Protein AF-A0A182M958-F1 (afdb_monomer)

Secondary structure (DSSP, 8-state):
-HHHHHHHHHHHHGGG-------HHHHHHHHHHTS-HHHHHHHHHHHHHH-HHHHHHHHHHTSHHHHHHHHHHHHSHHHHHHHHHHHHTT--HHHHHHHHHHHHTPPPP--SS----------

Mean predicted aligned error: 11.16 Å

Structure (mmCIF, N/CA/C/O backbone):
data_AF-A0A182M958-F1
#
_entry.id   AF-A0A182M958-F1
#
loop_
_atom_site.group_PDB
_atom_site.id
_atom_site.type_symbol
_atom_site.label_atom_id
_atom_site.label_alt_id
_atom_site.label_comp_id
_atom_site.label_asym_id
_atom_site.label_entity_id
_atom_site.label_seq_id
_atom_site.pdbx_PDB_ins_code
_atom_site.Cartn_x
_atom_site.Cartn_y
_atom_site.Cartn_z
_atom_site.occupancy
_atom_site.B_iso_or_equiv
_atom_site.auth_seq_id
_atom_site.auth_comp_id
_atom_site.auth_asym_id
_atom_site.auth_atom_id
_atom_site.pdbx_PDB_model_num
ATOM 1 N N . MET A 1 1 ? 30.788 -36.466 -42.652 1.00 51.12 1 MET A N 1
ATOM 2 C CA . MET A 1 1 ? 29.483 -36.645 -41.969 1.00 51.12 1 MET A CA 1
ATOM 3 C C . MET A 1 1 ? 29.540 -36.411 -40.457 1.00 51.12 1 MET A C 1
ATOM 5 O O . MET A 1 1 ? 28.564 -35.931 -39.914 1.00 51.12 1 MET A O 1
ATOM 9 N N . LYS A 1 2 ? 30.669 -36.669 -39.774 1.00 46.31 2 LYS A N 1
ATOM 10 C CA . LYS A 1 2 ? 30.813 -36.439 -38.320 1.00 46.31 2 LYS A CA 1
ATOM 11 C C . LYS A 1 2 ? 31.046 -34.968 -37.925 1.00 46.31 2 LYS A C 1
ATOM 13 O O . LYS A 1 2 ? 30.572 -34.539 -36.886 1.00 46.31 2 LYS A O 1
ATOM 18 N N . LEU A 1 3 ? 31.702 -34.182 -38.786 1.00 48.41 3 LEU A N 1
ATOM 19 C CA . LEU A 1 3 ? 31.981 -32.757 -38.538 1.00 48.41 3 LEU A CA 1
ATOM 20 C C . LEU A 1 3 ? 30.724 -31.867 -38.588 1.00 48.41 3 LEU A C 1
ATOM 22 O O . LEU A 1 3 ? 30.619 -30.928 -37.813 1.00 48.41 3 LEU A O 1
ATOM 26 N N . ALA A 1 4 ? 29.740 -32.195 -39.432 1.00 53.62 4 ALA A N 1
ATOM 27 C CA . ALA A 1 4 ? 28.493 -31.427 -39.536 1.00 53.62 4 ALA A CA 1
ATOM 28 C C . ALA A 1 4 ? 27.607 -31.553 -38.280 1.00 53.62 4 ALA A C 1
ATOM 30 O O . ALA A 1 4 ? 26.942 -30.600 -37.894 1.00 53.62 4 ALA A O 1
ATOM 31 N N . VAL A 1 5 ? 27.645 -32.708 -37.605 1.00 54.75 5 VAL A N 1
ATOM 32 C CA . VAL A 1 5 ? 26.864 -32.968 -36.382 1.00 54.75 5 VAL A CA 1
ATOM 33 C C . VAL A 1 5 ? 27.416 -32.184 -35.185 1.00 54.75 5 VAL A C 1
ATOM 35 O O . VAL A 1 5 ? 26.647 -31.699 -34.362 1.00 54.75 5 VAL A O 1
ATOM 38 N N . VAL A 1 6 ? 28.738 -31.991 -35.117 1.00 57.94 6 VAL A N 1
ATOM 39 C CA . VAL A 1 6 ? 29.390 -31.231 -34.034 1.00 57.94 6 VAL A CA 1
ATOM 40 C C . VAL A 1 6 ? 29.093 -29.730 -34.141 1.00 57.94 6 VAL A C 1
ATOM 42 O O . VAL A 1 6 ? 28.864 -29.077 -33.129 1.00 57.94 6 VAL A O 1
ATOM 45 N N . VAL A 1 7 ? 29.020 -29.186 -35.360 1.00 58.50 7 VAL A N 1
ATOM 46 C CA . VAL A 1 7 ? 28.696 -27.763 -35.576 1.00 58.50 7 VAL A CA 1
ATOM 47 C C . VAL A 1 7 ? 27.237 -27.460 -35.215 1.00 58.50 7 VAL A C 1
ATOM 49 O O . VAL A 1 7 ? 26.964 -26.436 -34.595 1.00 58.50 7 VAL A O 1
ATOM 52 N N . ILE A 1 8 ? 26.309 -28.374 -35.520 1.00 57.19 8 ILE A N 1
ATOM 53 C CA . ILE A 1 8 ? 24.893 -28.237 -35.147 1.00 57.19 8 ILE A CA 1
ATOM 54 C C . ILE A 1 8 ? 24.713 -28.358 -33.624 1.00 57.19 8 ILE A C 1
ATOM 56 O O . ILE A 1 8 ? 23.975 -27.572 -33.042 1.00 57.19 8 ILE A O 1
ATOM 60 N N . ALA A 1 9 ? 25.438 -29.259 -32.952 1.00 55.62 9 ALA A N 1
ATOM 61 C CA . ALA A 1 9 ? 25.388 -29.378 -31.492 1.00 55.62 9 ALA A CA 1
ATOM 62 C C . ALA A 1 9 ? 25.908 -28.118 -30.768 1.00 55.62 9 ALA A C 1
ATOM 64 O O . ALA A 1 9 ? 25.316 -27.696 -29.777 1.00 55.62 9 ALA A O 1
ATOM 65 N N . CYS A 1 10 ? 26.957 -27.465 -31.285 1.00 53.16 10 CYS A N 1
ATOM 66 C CA . CYS A 1 10 ? 27.449 -26.203 -30.720 1.00 53.16 10 CYS A CA 1
ATOM 67 C C . CYS A 1 10 ? 26.488 -25.025 -30.949 1.00 53.16 10 CYS A C 1
ATOM 69 O O . CYS A 1 10 ? 26.366 -24.180 -30.071 1.00 53.16 10 CYS A O 1
ATOM 71 N N . LEU A 1 11 ? 25.771 -24.981 -32.078 1.00 52.06 11 LEU A N 1
ATOM 72 C CA . LEU A 1 11 ? 24.764 -23.943 -32.350 1.00 52.06 11 LEU A CA 1
ATOM 73 C C . LEU A 1 11 ? 23.505 -24.076 -31.477 1.00 52.06 11 LEU A C 1
ATOM 75 O O . LEU A 1 11 ? 22.857 -23.075 -31.189 1.00 52.06 11 LEU A O 1
ATOM 79 N N . VAL A 1 12 ? 23.175 -25.290 -31.022 1.00 52.91 12 VAL A N 1
ATOM 80 C CA . VAL A 1 12 ? 22.075 -25.527 -30.067 1.00 52.91 12 VAL A CA 1
ATOM 81 C C . VAL A 1 12 ? 22.528 -25.288 -28.618 1.00 52.91 12 VAL A C 1
ATOM 83 O O . VAL A 1 12 ? 21.733 -24.862 -27.786 1.00 52.91 12 VAL A O 1
ATOM 86 N N . ALA A 1 13 ? 23.812 -25.489 -28.302 1.00 49.38 13 ALA A N 1
ATOM 87 C CA . ALA A 1 13 ? 24.352 -25.226 -26.966 1.00 49.38 13 ALA A CA 1
ATOM 88 C C . ALA A 1 13 ? 24.555 -23.727 -26.670 1.00 49.38 13 ALA A C 1
ATOM 90 O O . ALA A 1 13 ? 24.460 -23.317 -25.514 1.00 49.38 13 ALA A O 1
ATOM 91 N N . THR A 1 14 ? 24.796 -22.886 -27.683 1.00 50.12 14 THR A N 1
ATOM 92 C CA . THR A 1 14 ? 24.980 -21.437 -27.476 1.00 50.12 14 THR A CA 1
ATOM 93 C C . THR A 1 14 ? 23.678 -20.677 -27.225 1.00 50.12 14 THR A C 1
ATOM 95 O O . THR A 1 14 ? 23.728 -19.606 -26.628 1.00 50.12 14 THR A O 1
ATOM 98 N N . VAL A 1 15 ? 22.512 -21.218 -27.603 1.00 50.06 15 VAL A N 1
ATOM 99 C CA . VAL A 1 15 ? 21.208 -20.589 -27.300 1.00 50.06 15 VAL A CA 1
ATOM 100 C C . VAL A 1 15 ? 20.692 -20.898 -25.888 1.00 50.06 15 VAL A C 1
ATOM 102 O O . VAL A 1 15 ? 19.725 -20.286 -25.450 1.00 50.06 15 VAL A O 1
ATOM 105 N N . ALA A 1 16 ? 21.335 -21.817 -25.157 1.00 49.66 16 ALA A N 1
ATOM 106 C CA . ALA A 1 16 ? 20.912 -22.238 -23.818 1.00 49.66 16 ALA A CA 1
ATOM 107 C C . ALA A 1 16 ? 21.552 -21.431 -22.669 1.00 49.66 16 ALA A C 1
ATOM 109 O O . ALA A 1 16 ? 21.247 -21.678 -21.508 1.00 49.66 16 ALA A O 1
ATOM 110 N N . CYS A 1 17 ? 22.438 -20.477 -22.977 1.00 49.66 17 CYS A N 1
ATOM 111 C CA . CYS A 1 17 ? 23.149 -19.671 -21.982 1.00 49.66 17 CYS A CA 1
ATOM 112 C C . CYS A 1 17 ? 22.937 -18.169 -22.232 1.00 49.66 17 CYS A C 1
ATOM 114 O O . CYS A 1 17 ? 23.883 -17.387 -22.276 1.00 49.66 17 CYS A O 1
ATOM 116 N N . ALA A 1 18 ? 21.687 -17.758 -22.452 1.00 56.56 18 ALA A N 1
ATOM 117 C CA . ALA A 1 18 ? 21.320 -16.379 -22.164 1.00 56.56 18 ALA A CA 1
ATOM 118 C C . ALA A 1 18 ? 21.100 -16.291 -20.644 1.00 56.56 18 ALA A C 1
ATOM 120 O O . ALA A 1 18 ? 20.355 -17.123 -20.118 1.00 56.56 18 ALA A O 1
ATOM 121 N N . PRO A 1 19 ? 21.735 -15.355 -19.915 1.00 58.81 19 PRO A N 1
ATOM 122 C CA . PRO A 1 19 ? 21.351 -15.111 -18.532 1.00 58.81 19 PRO A CA 1
ATOM 123 C C . PRO A 1 19 ? 19.855 -14.795 -18.523 1.00 58.81 19 PRO A C 1
ATOM 125 O O . PRO A 1 19 ? 19.415 -13.890 -19.233 1.00 58.81 19 PRO A O 1
ATOM 128 N N . THR A 1 20 ? 19.067 -15.567 -17.773 1.00 61.44 20 THR A N 1
ATOM 129 C CA . THR A 1 20 ? 17.663 -15.234 -17.533 1.00 61.44 20 THR A CA 1
ATOM 130 C C . THR A 1 20 ? 17.646 -13.842 -16.918 1.00 61.44 20 THR A C 1
ATOM 132 O O . THR A 1 20 ? 18.139 -13.652 -15.807 1.00 61.44 20 THR A O 1
ATOM 135 N N . GLN A 1 21 ? 17.163 -12.853 -17.671 1.00 75.75 21 GLN A N 1
ATOM 136 C CA . GLN A 1 21 ? 16.996 -11.495 -17.177 1.00 75.75 21 GLN A CA 1
ATOM 137 C C . GLN A 1 21 ? 15.931 -11.552 -16.080 1.00 75.75 21 GLN A C 1
ATOM 139 O O . GLN A 1 21 ? 14.746 -11.627 -16.391 1.00 75.75 21 GLN A O 1
ATOM 144 N N . ARG A 1 22 ? 16.361 -11.585 -14.815 1.00 82.62 22 ARG A N 1
ATOM 145 C CA . ARG A 1 22 ? 15.447 -11.582 -13.671 1.00 82.62 22 ARG A CA 1
ATOM 146 C C . ARG A 1 22 ? 14.808 -10.207 -13.524 1.00 82.62 22 ARG A C 1
ATOM 148 O O . ARG A 1 22 ? 15.495 -9.187 -13.652 1.00 82.62 22 ARG A O 1
ATOM 155 N N . ALA A 1 23 ? 13.507 -10.190 -13.285 1.00 85.69 23 ALA A N 1
ATOM 156 C CA . ALA A 1 23 ? 12.747 -8.989 -12.978 1.00 85.69 23 ALA A CA 1
ATOM 157 C C . ALA A 1 23 ? 12.646 -8.787 -11.459 1.00 85.69 23 ALA A C 1
ATOM 159 O O . ALA A 1 23 ? 12.802 -9.727 -10.684 1.00 85.69 23 ALA A O 1
ATOM 160 N N . LEU A 1 24 ? 12.317 -7.565 -11.027 1.00 86.12 24 LEU A N 1
ATOM 161 C CA . LEU A 1 24 ? 12.084 -7.268 -9.606 1.00 86.12 24 LEU A CA 1
ATOM 162 C C . LEU A 1 24 ? 10.942 -8.108 -9.008 1.00 86.12 24 LEU A C 1
ATOM 164 O O . LEU A 1 24 ? 10.937 -8.376 -7.810 1.00 86.12 24 LEU A O 1
ATOM 168 N N . THR A 1 25 ? 9.984 -8.527 -9.837 1.00 86.31 25 THR A N 1
ATOM 169 C CA . THR 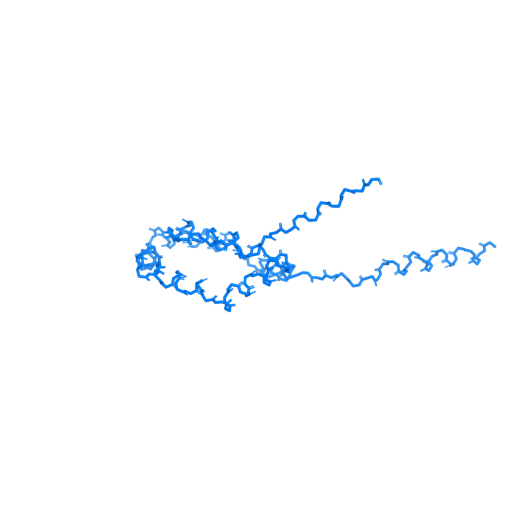A 1 25 ? 8.905 -9.437 -9.440 1.00 86.31 25 THR A CA 1
ATOM 170 C C . THR A 1 25 ? 9.433 -10.817 -9.065 1.00 86.31 25 THR A C 1
ATOM 172 O O . THR A 1 25 ? 8.973 -11.371 -8.078 1.00 86.31 25 THR A O 1
A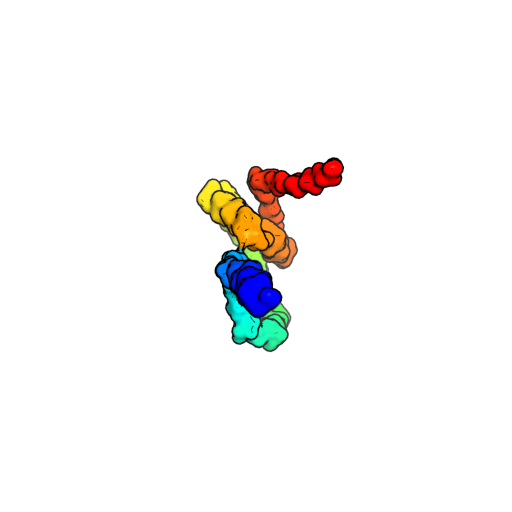TOM 175 N N . ASP A 1 26 ? 10.448 -11.332 -9.771 1.00 89.69 26 ASP A N 1
ATOM 176 C CA . ASP A 1 26 ? 11.032 -12.644 -9.467 1.00 89.69 26 ASP A CA 1
ATOM 177 C C . ASP A 1 26 ? 11.725 -12.633 -8.099 1.00 89.69 26 ASP A C 1
ATOM 179 O O . ASP A 1 26 ? 11.667 -13.610 -7.358 1.00 89.69 26 ASP A O 1
ATOM 183 N N . ASP A 1 27 ? 12.395 -11.527 -7.759 1.00 89.19 27 ASP A N 1
ATOM 184 C CA . ASP A 1 27 ? 13.035 -11.370 -6.451 1.00 89.19 27 ASP A CA 1
ATOM 185 C C . ASP A 1 27 ? 11.987 -11.212 -5.333 1.00 89.19 27 ASP A C 1
ATOM 187 O O . ASP A 1 27 ? 12.183 -11.703 -4.222 1.00 89.19 27 ASP A O 1
ATOM 191 N N . PHE A 1 28 ? 10.859 -10.548 -5.608 1.00 88.06 28 PHE A N 1
ATOM 192 C CA . PHE A 1 28 ? 9.753 -10.436 -4.654 1.00 88.06 28 PHE A CA 1
ATOM 193 C C . PHE A 1 28 ? 9.059 -11.784 -4.416 1.00 88.06 28 PHE A C 1
ATOM 195 O O . PHE A 1 28 ? 8.791 -12.136 -3.266 1.00 88.06 28 PHE A O 1
ATOM 202 N N . ASP A 1 29 ? 8.829 -12.559 -5.476 1.00 90.56 29 ASP A N 1
ATOM 203 C CA . ASP A 1 29 ? 8.236 -13.895 -5.398 1.00 90.56 29 ASP A CA 1
ATOM 204 C C . ASP A 1 29 ? 9.102 -14.844 -4.557 1.00 90.56 29 ASP A C 1
ATOM 206 O O . ASP A 1 29 ? 8.567 -15.591 -3.732 1.00 90.56 29 ASP A O 1
ATOM 210 N N . ASP A 1 30 ? 10.432 -14.755 -4.678 1.00 94.06 30 ASP A N 1
ATOM 211 C CA . ASP A 1 30 ? 11.363 -15.501 -3.823 1.00 94.06 30 ASP A CA 1
ATOM 212 C C . ASP A 1 30 ? 11.153 -15.175 -2.332 1.00 94.06 30 ASP A C 1
ATOM 214 O O . ASP A 1 30 ? 11.156 -16.083 -1.499 1.00 94.06 30 ASP A O 1
ATOM 218 N N . PHE A 1 31 ? 10.932 -13.905 -1.966 1.00 92.81 31 PHE A N 1
ATOM 219 C CA . PHE A 1 31 ? 10.632 -13.530 -0.576 1.00 92.81 31 PHE A CA 1
ATOM 220 C C . PHE A 1 31 ? 9.274 -14.053 -0.117 1.00 92.81 31 PHE A C 1
ATOM 222 O O . PHE A 1 31 ? 9.158 -14.571 0.996 1.00 92.81 31 PHE A O 1
ATOM 229 N N . VAL A 1 32 ? 8.249 -13.927 -0.961 1.00 92.62 32 VAL A N 1
ATOM 230 C CA . VAL A 1 32 ? 6.896 -14.400 -0.653 1.00 92.62 32 VAL A CA 1
ATOM 231 C C . VAL A 1 32 ? 6.888 -15.914 -0.432 1.00 92.62 32 VAL A C 1
ATOM 233 O O . VAL A 1 32 ? 6.243 -16.389 0.503 1.00 92.62 32 VAL A O 1
ATOM 236 N N . ALA A 1 33 ? 7.664 -16.665 -1.215 1.00 95.69 33 ALA A N 1
ATOM 237 C CA . ALA A 1 33 ? 7.793 -18.115 -1.092 1.00 95.69 33 ALA A CA 1
ATOM 238 C C . ALA A 1 33 ? 8.391 -18.578 0.251 1.00 95.69 33 ALA A C 1
ATOM 240 O O . ALA A 1 33 ? 8.191 -19.727 0.648 1.00 95.69 33 ALA A O 1
ATOM 241 N N . LEU A 1 34 ? 9.108 -17.705 0.966 1.00 96.94 34 LEU A N 1
ATOM 242 C CA . LEU A 1 34 ? 9.669 -18.006 2.288 1.00 96.94 34 LEU A CA 1
ATOM 243 C C . LEU A 1 34 ? 8.662 -17.809 3.428 1.00 96.94 34 LEU A C 1
ATOM 245 O O . LEU A 1 34 ? 8.921 -18.241 4.554 1.00 96.94 34 LEU A O 1
ATOM 249 N N . LEU A 1 35 ? 7.537 -17.140 3.170 1.00 95.62 35 LEU A N 1
ATOM 250 C CA . LEU A 1 35 ? 6.570 -16.775 4.196 1.00 95.62 35 LEU A CA 1
ATOM 251 C C . LEU A 1 35 ? 5.407 -17.779 4.252 1.00 95.62 35 LEU A C 1
ATOM 253 O O . LEU A 1 35 ? 4.816 -18.095 3.219 1.00 95.62 35 LEU A O 1
ATOM 257 N N . PRO A 1 36 ? 4.991 -18.232 5.451 1.00 96.94 36 PRO A N 1
ATOM 258 C CA . PRO A 1 36 ? 3.768 -19.011 5.615 1.00 96.94 36 PRO A CA 1
ATOM 259 C C . PRO A 1 36 ? 2.547 -18.081 5.518 1.00 96.94 36 PRO A C 1
ATOM 261 O O . PRO A 1 36 ? 1.949 -17.701 6.526 1.00 96.94 36 PRO A O 1
ATOM 264 N N . LEU A 1 37 ? 2.202 -17.660 4.295 1.00 94.94 37 LEU A N 1
ATOM 265 C CA . LEU A 1 37 ? 1.181 -16.633 4.055 1.00 94.94 37 LEU A CA 1
ATOM 266 C C . LEU A 1 37 ? -0.178 -16.973 4.672 1.00 94.94 37 LEU A C 1
ATOM 268 O O . LEU A 1 37 ? -0.819 -16.092 5.234 1.00 94.94 37 LEU A O 1
ATOM 272 N N . GLU A 1 38 ? -0.614 -18.230 4.598 1.00 96.19 38 GLU A N 1
ATOM 273 C CA . GLU A 1 38 ? -1.904 -18.647 5.157 1.00 96.19 38 GLU A CA 1
ATOM 274 C C . GLU A 1 38 ? -1.965 -18.425 6.676 1.00 96.19 38 GLU A C 1
ATOM 276 O O . GLU A 1 38 ? -2.916 -17.827 7.182 1.00 96.19 38 GLU A O 1
ATOM 281 N N . ASP A 1 39 ? -0.917 -18.819 7.402 1.00 97.38 39 ASP A N 1
ATOM 282 C CA . ASP A 1 39 ? -0.836 -18.630 8.852 1.00 97.38 39 ASP A CA 1
ATOM 283 C C . ASP A 1 39 ? -0.765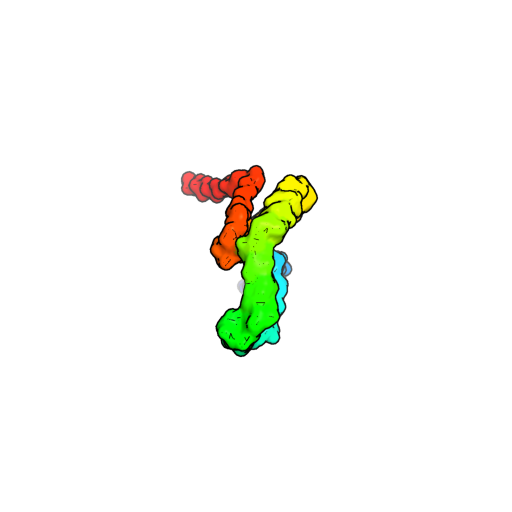 -17.146 9.225 1.00 97.38 39 ASP A C 1
ATOM 285 O O . ASP A 1 39 ? -1.417 -16.712 10.179 1.00 97.38 39 ASP A O 1
ATOM 289 N N . LEU A 1 40 ? -0.014 -16.349 8.456 1.00 96.75 40 LEU A N 1
ATOM 290 C CA . LEU A 1 40 ? 0.080 -14.901 8.658 1.00 96.75 40 LEU A CA 1
ATOM 291 C C . LEU A 1 40 ? -1.263 -14.204 8.413 1.00 96.75 40 LEU A C 1
ATOM 293 O O . LEU A 1 40 ? -1.646 -13.338 9.199 1.00 96.75 40 LEU A O 1
ATOM 297 N N . LEU A 1 41 ? -2.001 -14.599 7.373 1.00 95.12 41 LEU A N 1
ATOM 298 C CA . LEU A 1 41 ? -3.332 -14.063 7.082 1.00 95.12 41 LEU A CA 1
ATOM 299 C C . LEU A 1 41 ? -4.337 -14.452 8.170 1.00 95.12 41 LEU A C 1
ATOM 301 O O . LEU A 1 41 ? -5.067 -13.591 8.660 1.00 95.12 41 LEU A O 1
ATOM 305 N N . ASN A 1 42 ? -4.336 -15.710 8.616 1.00 97.50 42 ASN A N 1
ATOM 306 C CA . ASN A 1 42 ? -5.186 -16.161 9.720 1.00 97.50 42 ASN A CA 1
ATOM 307 C C . ASN A 1 42 ? -4.880 -15.404 11.020 1.00 97.50 42 ASN A C 1
ATOM 309 O O . ASN A 1 42 ? -5.794 -14.996 11.743 1.00 97.50 42 ASN A O 1
ATOM 313 N N . LEU A 1 43 ? -3.596 -15.176 11.307 1.00 97.62 43 LEU A N 1
ATOM 314 C CA . LEU A 1 43 ? -3.160 -14.386 12.451 1.00 97.62 43 LEU A CA 1
ATOM 315 C C . LEU A 1 43 ? -3.637 -12.933 12.341 1.00 97.62 43 LEU A C 1
ATOM 317 O O . LEU A 1 43 ? -4.232 -12.425 13.292 1.00 97.62 43 LEU A O 1
ATOM 321 N N . ALA A 1 44 ? -3.426 -12.289 11.192 1.00 95.38 44 ALA A N 1
ATOM 322 C CA . ALA A 1 44 ? -3.855 -10.915 10.949 1.00 95.38 44 ALA A CA 1
ATOM 323 C C . ALA A 1 44 ? -5.375 -10.764 11.102 1.00 95.38 44 ALA A C 1
ATOM 325 O O . ALA A 1 44 ? -5.833 -9.883 11.828 1.00 95.38 44 ALA A O 1
ATOM 326 N N . MET A 1 45 ? -6.158 -11.671 10.508 1.00 96.44 45 MET A N 1
ATOM 327 C CA . MET A 1 45 ? -7.621 -11.672 10.619 1.00 96.44 45 MET A CA 1
ATOM 328 C C . MET A 1 45 ? -8.093 -11.866 12.057 1.00 96.44 45 MET A C 1
ATOM 330 O O . MET A 1 45 ? -9.028 -11.193 12.492 1.00 96.44 45 MET A O 1
ATOM 334 N N . ARG A 1 46 ? -7.435 -12.748 12.820 1.00 97.75 46 ARG A N 1
ATOM 335 C CA . ARG A 1 46 ? -7.743 -12.920 14.241 1.00 97.75 46 ARG A CA 1
ATOM 336 C C . ARG A 1 46 ? -7.568 -11.601 14.984 1.00 97.75 46 ARG A C 1
ATOM 338 O O . ARG A 1 46 ? -8.513 -11.156 15.619 1.00 97.75 46 ARG A O 1
ATOM 345 N N . TYR A 1 47 ? -6.412 -10.954 14.862 1.00 97.88 47 TYR A N 1
ATOM 346 C CA . TYR A 1 47 ? -6.147 -9.691 15.557 1.00 97.88 47 TYR A CA 1
ATOM 347 C C . TYR A 1 47 ? -7.072 -8.561 15.102 1.00 97.88 47 TYR A C 1
ATOM 349 O O . TYR A 1 47 ? -7.578 -7.823 15.941 1.00 97.88 47 TYR A O 1
ATOM 357 N N . LEU A 1 48 ? -7.381 -8.479 13.809 1.00 95.88 48 LEU A N 1
ATOM 358 C CA . LEU A 1 48 ? -8.320 -7.489 13.285 1.00 95.88 48 LEU A CA 1
ATOM 359 C C . LEU A 1 48 ? -9.706 -7.601 13.946 1.00 95.88 48 LEU A C 1
ATOM 361 O O . LEU A 1 48 ? -10.359 -6.590 14.190 1.00 95.88 48 LEU A O 1
ATOM 365 N N . VAL A 1 49 ? -10.146 -8.813 14.297 1.00 96.31 49 VAL A N 1
ATOM 366 C CA . VAL A 1 49 ? -11.461 -9.052 14.920 1.00 96.31 49 VAL A CA 1
ATOM 367 C C . VAL A 1 49 ? -11.410 -9.073 16.452 1.00 96.31 49 VAL A C 1
ATOM 369 O O . VAL A 1 49 ? -12.387 -8.688 17.093 1.00 96.31 49 VAL A O 1
ATOM 372 N N . THR A 1 50 ? -10.310 -9.518 17.059 1.00 97.44 50 THR A N 1
ATOM 373 C CA . THR A 1 50 ? -10.254 -9.779 18.508 1.00 97.44 50 THR A CA 1
ATOM 374 C C . THR A 1 50 ? -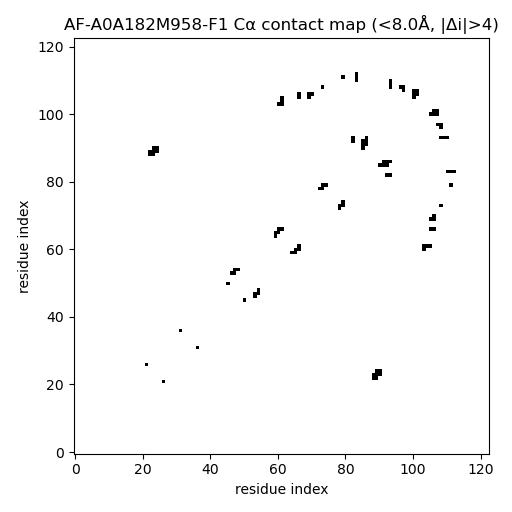9.462 -8.757 19.310 1.00 97.44 50 THR A C 1
ATOM 376 O O . THR A 1 50 ? -9.645 -8.694 20.523 1.00 97.44 50 THR A O 1
ATOM 379 N N . ASP A 1 51 ? -8.555 -8.010 18.681 1.00 98.31 51 ASP A N 1
ATOM 380 C CA . ASP A 1 51 ? -7.633 -7.116 19.377 1.00 98.31 51 ASP A CA 1
ATOM 381 C C . ASP A 1 51 ? -8.066 -5.652 19.237 1.00 98.31 51 ASP A C 1
ATOM 383 O O . ASP A 1 51 ? -8.144 -5.095 18.140 1.00 98.31 51 ASP A O 1
ATOM 387 N N . GLN A 1 52 ? -8.366 -5.024 20.374 1.00 98.12 52 GLN A N 1
ATOM 388 C CA . GLN A 1 52 ? -8.878 -3.660 20.408 1.00 98.12 52 GLN A CA 1
ATOM 389 C C . GLN A 1 52 ? -7.831 -2.635 19.957 1.00 98.12 52 GLN A C 1
ATOM 391 O O . GLN A 1 52 ? -8.193 -1.666 19.290 1.00 98.12 52 GLN A O 1
ATOM 396 N N . GLU A 1 53 ? -6.555 -2.819 20.294 1.00 98.25 53 GLU A N 1
ATOM 397 C CA . GLU A 1 53 ? -5.503 -1.868 19.920 1.00 98.25 53 GLU A CA 1
ATOM 398 C C . GLU A 1 53 ? -5.257 -1.912 18.410 1.00 98.25 53 GLU A C 1
ATOM 400 O O . GLU A 1 53 ? -5.155 -0.863 17.770 1.00 98.25 53 GLU A O 1
ATOM 405 N N . VAL A 1 54 ? -5.278 -3.111 17.817 1.00 97.81 54 VAL A N 1
ATOM 406 C CA . VAL A 1 54 ? -5.200 -3.283 16.357 1.00 97.81 54 VAL A CA 1
ATOM 407 C C . VAL A 1 54 ? -6.388 -2.624 15.656 1.00 97.81 54 VAL A C 1
ATOM 409 O O . VAL A 1 54 ? -6.203 -1.934 14.653 1.00 97.81 54 VAL A O 1
ATOM 412 N N . GLN A 1 55 ? -7.599 -2.769 16.193 1.00 98.00 55 GLN A N 1
ATOM 413 C CA . GLN A 1 55 ? -8.780 -2.089 15.652 1.00 98.00 55 GLN A CA 1
ATOM 414 C C . GLN A 1 55 ? -8.659 -0.565 15.728 1.00 98.00 55 GLN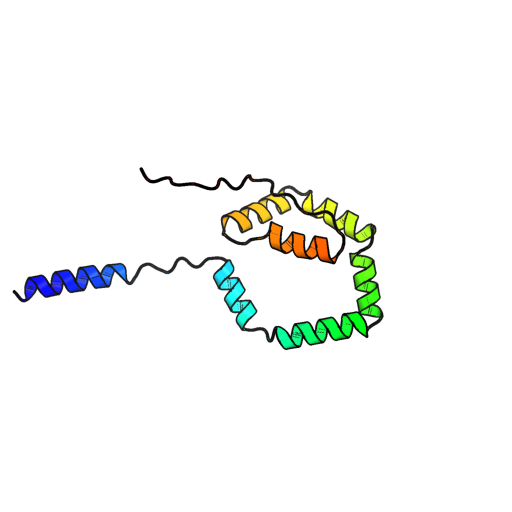 A C 1
ATOM 416 O O . GLN A 1 55 ? -9.000 0.116 14.763 1.00 98.00 55 GLN A O 1
ATOM 421 N N . GLN A 1 56 ? -8.151 -0.012 16.835 1.00 97.94 56 GLN A N 1
ATOM 422 C CA . GLN A 1 56 ? -7.930 1.435 16.945 1.00 97.94 56 GLN A CA 1
ATOM 423 C C . GLN A 1 56 ? -6.875 1.933 15.954 1.00 97.94 56 GLN A C 1
ATOM 425 O O . GLN A 1 56 ? -7.066 2.980 15.335 1.00 97.94 56 GLN A O 1
ATOM 430 N N . ALA A 1 57 ? -5.797 1.173 15.750 1.00 97.44 57 ALA A N 1
ATOM 431 C CA . ALA A 1 57 ? -4.801 1.499 14.736 1.00 97.44 57 ALA A CA 1
ATOM 432 C C . ALA A 1 57 ? -5.413 1.496 13.325 1.00 97.44 57 ALA A C 1
ATOM 434 O O . ALA A 1 57 ? -5.168 2.419 12.550 1.00 97.44 57 ALA A O 1
ATOM 435 N N . LEU A 1 58 ? -6.261 0.512 13.006 1.00 97.00 58 LEU A N 1
ATOM 436 C CA . LEU A 1 58 ? -6.964 0.463 11.722 1.00 97.00 58 LEU A CA 1
ATOM 437 C C . LEU A 1 58 ? -7.901 1.665 11.534 1.00 97.00 58 LEU A C 1
ATOM 439 O O . LEU A 1 58 ? -7.891 2.274 10.468 1.00 97.00 58 LEU A O 1
ATOM 443 N N . LEU A 1 59 ? -8.657 2.050 12.567 1.00 97.50 59 LEU A N 1
ATOM 444 C CA . LEU A 1 59 ? -9.523 3.234 12.522 1.00 97.50 59 LEU A CA 1
ATOM 445 C C . LEU A 1 59 ? -8.733 4.524 12.276 1.00 97.50 59 LEU A C 1
ATOM 447 O O . LEU A 1 59 ? -9.190 5.380 11.524 1.00 97.50 59 LEU A O 1
ATOM 451 N N . TYR A 1 60 ? -7.545 4.658 12.869 1.00 98.06 60 TYR A N 1
ATOM 452 C CA . TYR A 1 60 ? -6.656 5.786 12.589 1.00 98.06 60 TYR A CA 1
ATOM 453 C C . TYR A 1 60 ? -6.202 5.801 11.123 1.00 98.06 60 TYR A C 1
ATOM 455 O O . TYR A 1 60 ? -6.271 6.844 10.475 1.00 98.06 60 TYR A O 1
ATOM 463 N N . LEU A 1 61 ? -5.792 4.647 10.581 1.00 97.94 61 LEU A N 1
ATOM 464 C CA . LEU A 1 61 ? -5.377 4.520 9.177 1.00 97.94 61 LEU A CA 1
ATOM 465 C C . LEU A 1 61 ? -6.516 4.808 8.185 1.00 97.94 61 LEU A C 1
ATOM 467 O O . LEU A 1 61 ? -6.251 5.231 7.065 1.00 97.94 61 LEU A O 1
ATOM 471 N N . GLN A 1 62 ? -7.769 4.601 8.590 1.00 97.69 62 GLN A N 1
ATOM 472 C CA . GLN A 1 62 ? -8.964 4.952 7.814 1.00 97.69 62 GLN A CA 1
ATOM 473 C C . GLN A 1 62 ? -9.442 6.399 8.059 1.00 97.69 62 GLN A C 1
ATOM 475 O O . GLN A 1 62 ? -10.411 6.849 7.448 1.00 97.69 62 GLN A O 1
ATOM 480 N N . GLY A 1 63 ? -8.804 7.127 8.978 1.00 97.94 63 GLY A N 1
ATOM 481 C CA . GLY A 1 63 ? -9.196 8.472 9.387 1.00 97.94 63 GLY A CA 1
ATOM 482 C C . GLY A 1 63 ? -8.649 9.583 8.487 1.00 97.94 63 GLY A C 1
ATOM 483 O O . GLY A 1 63 ? -7.675 9.415 7.752 1.00 97.94 63 GLY A O 1
ATOM 484 N N . GLU A 1 64 ? -9.246 10.773 8.603 1.00 97.75 64 GLU A N 1
ATOM 485 C CA . GLU A 1 64 ? -8.881 11.954 7.801 1.00 97.75 64 GLU A CA 1
ATOM 486 C C . GLU A 1 64 ? -7.421 12.394 7.992 1.00 97.75 64 GLU A C 1
ATOM 488 O O . GLU A 1 64 ? -6.790 12.890 7.058 1.00 97.75 64 GLU A O 1
ATOM 493 N N . GLU A 1 65 ? -6.863 12.198 9.191 1.00 97.31 65 GLU A N 1
ATOM 494 C CA . GLU A 1 65 ? -5.469 12.540 9.479 1.00 97.31 65 GLU A CA 1
ATOM 495 C C . GLU A 1 65 ? -4.510 11.717 8.613 1.00 97.31 65 GLU A C 1
ATOM 497 O O . GLU A 1 65 ? -3.646 12.279 7.936 1.00 97.31 65 GLU A O 1
ATOM 502 N N . PHE A 1 66 ? -4.701 10.395 8.571 1.00 98.19 66 PHE A N 1
ATOM 503 C CA . PHE A 1 66 ? -3.879 9.524 7.740 1.00 98.19 66 PHE A CA 1
ATOM 504 C C . PHE A 1 66 ? -4.141 9.755 6.250 1.00 98.19 66 PHE A C 1
ATOM 506 O O . PHE A 1 66 ? -3.190 9.795 5.470 1.00 98.19 66 PHE A O 1
ATOM 513 N N . ALA A 1 67 ? -5.394 9.995 5.850 1.00 98.31 67 ALA A N 1
ATOM 514 C CA . ALA A 1 67 ? -5.725 10.341 4.468 1.00 98.31 67 ALA A CA 1
ATOM 515 C C . ALA A 1 67 ? -4.977 11.595 3.984 1.00 98.31 67 ALA A C 1
ATOM 517 O O . ALA A 1 67 ? -4.440 11.617 2.876 1.00 98.31 67 ALA A O 1
ATOM 518 N N . SER A 1 68 ? -4.840 12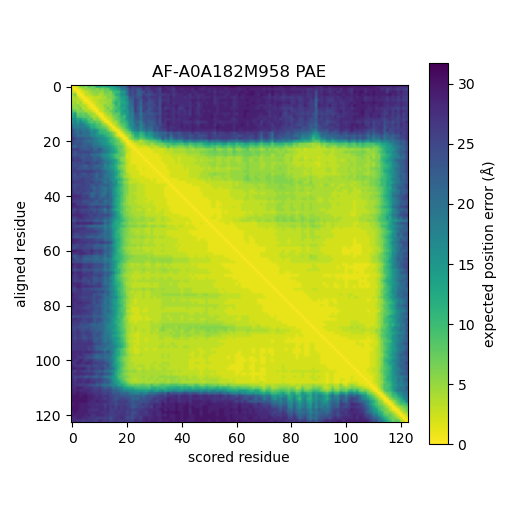.606 4.842 1.00 98.19 68 SER A N 1
ATOM 519 C CA . SER A 1 68 ? -4.046 13.798 4.537 1.00 98.19 68 SER A CA 1
ATOM 520 C C . SER A 1 68 ? -2.557 13.479 4.353 1.00 98.19 68 SER A C 1
ATOM 522 O O . SER A 1 68 ? -1.914 14.026 3.452 1.00 98.19 68 SER A O 1
ATOM 524 N N . VAL A 1 69 ? -1.993 12.585 5.172 1.00 98.06 69 VAL A N 1
ATOM 525 C CA . VAL A 1 69 ? -0.601 12.125 5.019 1.00 98.06 69 VAL A CA 1
ATOM 526 C C . VAL A 1 69 ? -0.425 11.345 3.716 1.00 98.06 69 VAL A C 1
ATOM 528 O O . VAL A 1 69 ? 0.534 11.597 2.986 1.00 98.06 69 VAL A O 1
ATOM 531 N N . TRP A 1 70 ? -1.360 10.447 3.401 1.00 98.19 70 TRP A N 1
ATOM 532 C CA . TRP A 1 70 ? -1.392 9.677 2.158 1.00 98.19 70 TRP A CA 1
ATOM 533 C C . TRP A 1 70 ? -1.356 10.599 0.934 1.00 98.19 70 TRP A C 1
ATOM 535 O O . TRP A 1 70 ? -0.448 10.500 0.103 1.00 98.19 70 TRP A O 1
ATOM 545 N N . ASP A 1 71 ? -2.279 11.558 0.866 1.00 97.81 71 ASP A N 1
ATOM 546 C CA . ASP A 1 71 ? -2.387 12.488 -0.259 1.00 97.81 71 ASP A CA 1
ATOM 547 C C . ASP A 1 71 ? -1.123 13.348 -0.413 1.00 97.81 71 ASP A C 1
ATOM 549 O O . ASP A 1 71 ? -0.593 13.502 -1.519 1.00 97.81 71 ASP A O 1
ATOM 553 N N . GLN A 1 72 ? -0.597 13.886 0.693 1.00 98.00 72 GLN A N 1
ATOM 554 C CA . GLN A 1 72 ? 0.615 14.708 0.674 1.00 98.00 72 GLN A CA 1
ATOM 555 C C . GLN A 1 72 ? 1.851 13.908 0.253 1.00 98.00 72 GLN A C 1
ATOM 557 O O . GLN A 1 72 ? 2.658 14.400 -0.540 1.00 98.00 72 GLN A O 1
ATOM 562 N N . PHE A 1 73 ? 1.998 12.677 0.745 1.00 97.75 73 PHE A N 1
ATOM 563 C CA . PHE A 1 73 ? 3.127 11.815 0.412 1.00 97.75 73 PHE A CA 1
ATOM 564 C C . PHE A 1 73 ? 3.127 11.447 -1.074 1.00 97.75 73 PHE A C 1
ATOM 566 O O . PHE A 1 73 ? 4.130 11.644 -1.764 1.00 97.75 73 PHE A O 1
ATOM 573 N N . PHE A 1 74 ? 1.987 10.999 -1.607 1.00 96.94 74 PHE A N 1
ATOM 574 C CA . PHE A 1 74 ? 1.877 10.630 -3.020 1.00 96.94 74 PHE A CA 1
ATOM 575 C C . PHE A 1 74 ? 1.811 11.831 -3.971 1.00 96.94 74 PHE A C 1
ATOM 577 O O . PHE A 1 74 ? 1.968 11.663 -5.183 1.00 96.94 74 PHE A O 1
ATOM 584 N N . ALA A 1 75 ? 1.653 13.058 -3.464 1.00 96.25 75 ALA A N 1
ATOM 585 C CA . ALA A 1 75 ? 1.801 14.269 -4.265 1.00 96.25 75 ALA A CA 1
ATOM 586 C C . ALA A 1 75 ? 3.265 14.564 -4.645 1.00 96.25 75 ALA A C 1
ATOM 588 O O . ALA A 1 75 ? 3.491 15.205 -5.682 1.00 96.25 75 ALA A O 1
ATOM 589 N N . LEU A 1 76 ? 4.239 14.082 -3.862 1.00 97.38 76 LEU A N 1
ATOM 590 C CA . LEU A 1 76 ? 5.668 14.333 -4.060 1.00 97.38 76 LEU A CA 1
ATOM 591 C C . LEU A 1 76 ? 6.167 13.770 -5.398 1.00 97.38 76 LEU A C 1
ATOM 593 O O . LEU A 1 76 ? 5.968 12.596 -5.713 1.00 97.38 76 LEU A O 1
ATOM 597 N N . THR A 1 77 ? 6.889 14.591 -6.167 1.00 95.75 77 THR A N 1
ATOM 598 C CA . THR A 1 77 ? 7.453 14.184 -7.467 1.00 95.75 77 THR A CA 1
ATOM 599 C C . THR A 1 77 ? 8.374 12.972 -7.336 1.00 95.75 77 THR A C 1
ATOM 601 O O . THR A 1 77 ? 8.226 12.026 -8.095 1.00 95.75 77 THR A O 1
ATOM 604 N N . ALA A 1 78 ? 9.239 12.939 -6.316 1.00 96.81 78 ALA A N 1
ATOM 605 C CA . ALA A 1 78 ? 10.145 11.811 -6.089 1.00 96.81 78 ALA A CA 1
ATOM 606 C C . ALA A 1 78 ? 9.405 10.480 -5.858 1.00 96.81 78 ALA A C 1
ATOM 608 O O . ALA A 1 78 ? 9.856 9.434 -6.319 1.00 96.81 78 ALA A O 1
ATOM 609 N N . VAL A 1 79 ? 8.252 10.515 -5.178 1.00 97.00 79 VAL A N 1
ATOM 610 C CA . VAL A 1 79 ? 7.424 9.320 -4.956 1.00 97.00 79 VAL A CA 1
ATOM 611 C C . VAL A 1 79 ? 6.788 8.878 -6.271 1.00 97.00 79 VAL A C 1
ATOM 613 O O . VAL A 1 79 ? 6.862 7.704 -6.619 1.00 97.00 79 VAL A O 1
ATOM 616 N N . LYS A 1 80 ? 6.235 9.812 -7.053 1.00 95.81 80 LYS A N 1
ATOM 617 C CA . LYS A 1 80 ? 5.681 9.509 -8.384 1.00 95.81 80 LYS A CA 1
ATOM 618 C C . LYS A 1 80 ? 6.733 8.910 -9.317 1.00 95.81 80 LYS A C 1
ATOM 620 O O . LYS A 1 80 ? 6.449 7.923 -9.989 1.00 95.81 80 LYS A O 1
ATOM 625 N N . ASP A 1 81 ? 7.941 9.467 -9.332 1.00 95.50 81 ASP A N 1
ATOM 626 C CA . ASP A 1 81 ? 9.047 8.975 -10.158 1.00 95.50 81 ASP A CA 1
ATOM 627 C C . ASP A 1 81 ? 9.450 7.547 -9.771 1.00 95.50 81 ASP A C 1
ATOM 629 O O . ASP A 1 81 ? 9.658 6.711 -10.651 1.00 95.50 81 ASP A O 1
ATOM 633 N N . LEU A 1 82 ? 9.474 7.236 -8.470 1.00 95.44 82 LEU A N 1
ATOM 634 C CA . LEU A 1 82 ? 9.711 5.878 -7.984 1.00 95.44 82 LEU A CA 1
ATOM 635 C C . LEU A 1 82 ? 8.613 4.904 -8.435 1.00 95.44 82 LEU A C 1
ATOM 637 O O . LEU A 1 82 ? 8.930 3.824 -8.928 1.00 95.44 82 LEU A O 1
ATOM 641 N N . LEU A 1 83 ? 7.334 5.274 -8.307 1.00 95.44 83 LEU A N 1
ATOM 642 C CA . LEU A 1 83 ? 6.232 4.411 -8.750 1.00 95.44 83 LEU A CA 1
ATOM 643 C C . LEU A 1 83 ? 6.295 4.151 -10.259 1.00 95.44 83 LEU A C 1
ATOM 645 O O . LEU A 1 83 ? 6.154 3.011 -10.691 1.00 95.44 83 LEU A O 1
ATOM 649 N N . ASN A 1 84 ? 6.586 5.179 -11.061 1.00 93.75 84 ASN A N 1
ATOM 650 C CA . ASN A 1 84 ? 6.761 5.016 -12.505 1.00 93.75 84 ASN A CA 1
ATOM 651 C C . ASN A 1 84 ? 7.959 4.114 -12.848 1.00 93.75 84 ASN A C 1
ATOM 653 O O . ASN A 1 84 ? 7.888 3.347 -13.806 1.00 93.75 84 ASN A O 1
ATOM 657 N N . TYR A 1 85 ? 9.056 4.201 -12.089 1.00 91.81 85 TYR A N 1
ATOM 658 C CA . TYR A 1 85 ? 10.208 3.311 -12.253 1.00 91.81 85 TYR A CA 1
ATOM 659 C C . TYR A 1 85 ? 9.834 1.848 -11.982 1.00 91.81 85 TYR A C 1
ATOM 661 O O . TYR A 1 85 ? 10.191 0.973 -12.769 1.00 91.81 85 TYR A O 1
ATOM 669 N N . LEU A 1 86 ? 9.087 1.588 -10.906 1.00 91.75 86 LEU A N 1
ATOM 670 C CA . LEU A 1 86 ? 8.620 0.244 -10.561 1.00 91.75 86 LEU A CA 1
ATOM 671 C C . LEU A 1 86 ? 7.692 -0.325 -11.646 1.00 91.75 86 LEU A C 1
ATOM 673 O O . LEU A 1 86 ? 7.915 -1.445 -12.104 1.00 91.75 86 LEU A O 1
ATOM 677 N N . GLU A 1 87 ? 6.742 0.472 -12.138 1.00 91.00 87 GLU A N 1
ATOM 678 C CA . GLU A 1 87 ? 5.877 0.098 -13.269 1.00 91.00 87 GLU A CA 1
ATOM 679 C C . GLU A 1 87 ? 6.681 -0.221 -14.535 1.00 91.00 87 GLU A C 1
ATOM 681 O O . GLU A 1 87 ? 6.443 -1.228 -15.202 1.00 91.00 87 GLU A O 1
ATOM 686 N N . ALA A 1 88 ? 7.682 0.604 -14.861 1.00 88.50 88 ALA A N 1
ATOM 687 C CA . ALA A 1 88 ? 8.560 0.366 -16.006 1.00 88.50 88 ALA A CA 1
ATOM 688 C C . ALA A 1 88 ? 9.399 -0.915 -15.853 1.00 88.50 88 ALA A C 1
ATOM 690 O O . ALA A 1 88 ? 9.763 -1.532 -16.855 1.00 88.50 88 ALA A O 1
ATOM 691 N N . ALA A 1 89 ? 9.680 -1.327 -14.615 1.00 86.69 89 ALA A N 1
ATOM 692 C CA . ALA A 1 89 ? 10.352 -2.579 -14.281 1.00 86.69 89 ALA A CA 1
ATOM 693 C C . ALA A 1 89 ? 9.399 -3.792 -14.199 1.00 86.69 89 ALA A C 1
ATOM 695 O O . ALA A 1 89 ? 9.846 -4.887 -13.860 1.00 86.69 89 ALA A O 1
ATOM 696 N N . GLY A 1 90 ? 8.110 -3.619 -14.519 1.00 86.81 90 GLY A N 1
ATOM 697 C CA . GLY A 1 90 ? 7.105 -4.686 -14.518 1.00 86.81 90 GLY A CA 1
ATOM 698 C C . GLY A 1 90 ? 6.444 -4.944 -13.161 1.00 86.81 90 GLY A C 1
ATOM 699 O O . GLY A 1 90 ? 5.700 -5.913 -13.031 1.00 86.81 90 GLY A O 1
ATOM 700 N N . VAL A 1 91 ? 6.688 -4.095 -12.159 1.00 89.88 91 VAL A N 1
ATOM 701 C CA . VAL A 1 91 ? 6.042 -4.183 -10.843 1.00 89.88 91 VAL A CA 1
ATOM 702 C C . VAL A 1 91 ? 4.741 -3.368 -10.866 1.00 89.88 91 VAL A C 1
ATOM 704 O O . VAL A 1 91 ? 4.810 -2.163 -11.112 1.00 89.88 91 VAL A O 1
ATOM 707 N N . PRO A 1 92 ? 3.570 -3.965 -10.567 1.00 91.50 92 PRO A N 1
ATOM 708 C CA . PRO A 1 92 ? 2.272 -3.281 -10.614 1.00 91.50 92 PRO A CA 1
ATOM 709 C C . PRO A 1 92 ? 2.061 -2.394 -9.372 1.00 91.50 92 PRO A C 1
ATOM 711 O O . PRO A 1 92 ? 1.226 -2.671 -8.503 1.00 91.50 92 PRO A O 1
ATOM 714 N N . ALA A 1 93 ? 2.879 -1.351 -9.236 1.00 93.81 93 ALA A N 1
ATOM 715 C CA . ALA A 1 93 ? 2.959 -0.504 -8.053 1.00 93.81 93 ALA A CA 1
ATOM 716 C C . ALA A 1 93 ? 1.661 0.280 -7.804 1.00 93.81 93 ALA A C 1
ATOM 718 O O . ALA A 1 93 ? 1.203 0.344 -6.660 1.00 93.81 93 ALA A O 1
ATOM 719 N N . TYR A 1 94 ? 1.045 0.846 -8.849 1.00 95.75 94 TYR A N 1
ATOM 720 C CA . TYR A 1 94 ? -0.203 1.600 -8.689 1.00 95.75 94 TYR A CA 1
ATOM 721 C C . TYR A 1 94 ? -1.372 0.686 -8.330 1.00 95.75 94 TYR A C 1
ATOM 723 O O . TYR A 1 94 ? -2.132 1.020 -7.425 1.00 95.75 94 TYR A O 1
ATOM 731 N N . ASP A 1 95 ? -1.495 -0.473 -8.980 1.00 95.25 95 ASP A N 1
ATOM 732 C CA . ASP A 1 95 ? -2.560 -1.435 -8.676 1.00 95.25 95 ASP A CA 1
ATOM 733 C C . ASP A 1 95 ? -2.431 -1.970 -7.240 1.00 95.25 95 ASP A C 1
ATOM 735 O O . ASP A 1 95 ? -3.417 -2.012 -6.503 1.00 95.25 95 ASP A O 1
ATOM 739 N N . SER A 1 96 ? -1.209 -2.289 -6.800 1.00 94.25 96 SER A N 1
ATOM 740 C CA . SER A 1 96 ? -0.950 -2.771 -5.434 1.00 94.25 96 SER A CA 1
ATOM 741 C C . SER A 1 96 ? -1.289 -1.719 -4.374 1.00 94.25 96 SER A C 1
ATOM 743 O O . SER A 1 96 ? -1.937 -2.025 -3.374 1.00 94.25 96 SER A O 1
ATOM 745 N N . LEU A 1 97 ? -0.889 -0.462 -4.588 1.00 96.94 97 LEU A N 1
ATOM 746 C CA . LEU A 1 97 ? -1.203 0.626 -3.658 1.00 96.94 97 LEU A CA 1
ATOM 747 C C . LEU A 1 97 ? -2.684 1.013 -3.695 1.00 96.94 97 LEU A C 1
ATOM 749 O O . LEU A 1 97 ? -3.225 1.406 -2.666 1.00 96.94 97 LEU A O 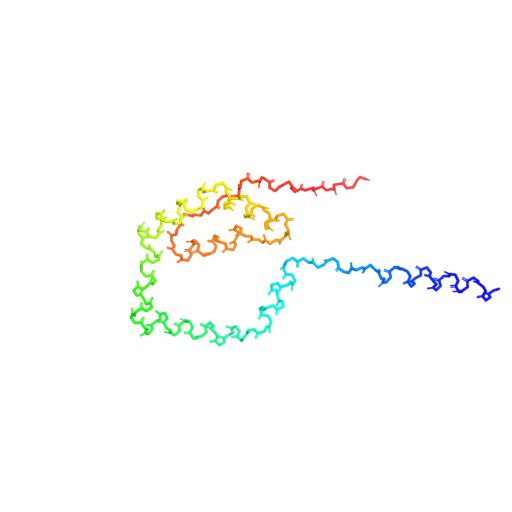1
ATOM 753 N N . ASN A 1 98 ? -3.355 0.863 -4.837 1.00 97.94 98 ASN A N 1
ATOM 754 C CA . ASN A 1 98 ? -4.794 1.089 -4.934 1.00 97.94 98 ASN A CA 1
ATOM 755 C C . ASN A 1 98 ? -5.595 0.024 -4.182 1.00 97.94 98 ASN A C 1
ATOM 757 O O . ASN A 1 98 ? -6.581 0.376 -3.550 1.00 97.94 98 ASN A O 1
ATOM 761 N N . ALA A 1 99 ? -5.135 -1.230 -4.125 1.00 97.00 99 ALA A N 1
ATOM 762 C CA . ALA A 1 99 ? -5.745 -2.229 -3.245 1.00 97.00 99 ALA A CA 1
ATOM 763 C C . ALA A 1 99 ? -5.659 -1.826 -1.757 1.00 97.00 99 ALA A C 1
ATOM 765 O O . ALA A 1 99 ? -6.606 -2.033 -0.997 1.00 97.00 99 ALA A O 1
ATOM 766 N N . VAL A 1 100 ? -4.545 -1.208 -1.342 1.00 96.62 100 VAL A N 1
ATOM 767 C CA . VAL A 1 100 ? -4.397 -0.645 0.013 1.00 96.62 100 VAL A CA 1
ATOM 768 C C . VAL A 1 100 ? -5.312 0.562 0.208 1.00 96.62 100 VAL A C 1
ATOM 770 O O . VAL A 1 100 ? -5.981 0.655 1.237 1.00 96.62 100 VAL A O 1
ATOM 773 N N . ALA A 1 101 ? -5.370 1.466 -0.773 1.00 97.62 101 ALA A N 1
ATOM 774 C CA . ALA A 1 101 ? -6.240 2.635 -0.723 1.00 97.62 101 ALA A CA 1
ATOM 775 C C . ALA A 1 101 ? -7.712 2.227 -0.591 1.00 97.62 101 ALA A C 1
ATOM 777 O O . ALA A 1 101 ? -8.404 2.740 0.282 1.00 97.62 101 ALA A O 1
ATOM 778 N N . ASP A 1 102 ? -8.161 1.247 -1.373 1.00 98.06 102 ASP A N 1
ATOM 779 C CA . ASP A 1 102 ? -9.526 0.726 -1.326 1.00 98.06 102 ASP A CA 1
ATOM 780 C C . ASP A 1 102 ? -9.846 0.100 0.038 1.00 98.06 102 ASP A C 1
ATOM 782 O O . ASP A 1 102 ? -10.906 0.359 0.610 1.00 98.06 102 ASP A O 1
ATOM 786 N N . PHE A 1 103 ? -8.919 -0.684 0.599 1.00 95.88 103 PHE A N 1
ATOM 787 C CA . PHE A 1 103 ? -9.088 -1.296 1.921 1.00 95.88 103 PHE A CA 1
ATOM 788 C C . PHE A 1 103 ? -9.173 -0.257 3.053 1.00 95.88 103 PHE A C 1
ATOM 790 O O . PHE A 1 103 ? -9.925 -0.433 4.017 1.00 95.88 103 PHE A O 1
ATOM 797 N N . LEU A 1 104 ? -8.409 0.831 2.942 1.00 96.94 104 LEU A N 1
ATOM 798 C CA . LEU A 1 104 ? -8.346 1.891 3.949 1.00 96.94 104 LEU A CA 1
ATOM 799 C C . LEU A 1 104 ? -9.315 3.058 3.682 1.00 96.94 104 LEU A C 1
ATOM 801 O O . LEU A 1 104 ? -9.404 3.963 4.505 1.00 96.94 104 LEU A O 1
ATOM 805 N N . GLY A 1 105 ? -10.053 3.056 2.570 1.00 97.19 105 GLY A N 1
ATOM 806 C CA . GLY A 1 105 ? -10.946 4.159 2.197 1.00 97.19 105 GLY A CA 1
ATOM 807 C C . GLY A 1 105 ? -10.215 5.450 1.797 1.00 97.19 105 GLY A C 1
ATOM 808 O O . GLY A 1 105 ? -10.732 6.543 2.017 1.00 97.19 105 GLY A O 1
ATOM 809 N N . LEU A 1 106 ? -9.011 5.333 1.232 1.00 97.88 106 LEU A N 1
ATOM 810 C CA . LEU A 1 106 ? -8.143 6.449 0.845 1.00 97.88 106 LEU A CA 1
ATOM 811 C C . LEU A 1 106 ? -8.310 6.820 -0.631 1.00 97.88 106 LEU A C 1
ATOM 813 O O . LEU A 1 106 ? -8.860 6.066 -1.434 1.00 97.88 106 LEU A O 1
ATOM 817 N N . THR A 1 107 ? -7.784 7.985 -1.013 1.00 97.00 107 THR A N 1
ATOM 818 C CA . THR A 1 107 ? -7.800 8.447 -2.403 1.00 97.00 107 THR A CA 1
ATOM 819 C C . THR A 1 107 ? -6.996 7.501 -3.310 1.00 97.00 107 THR A C 1
ATOM 821 O O . THR A 1 107 ? -5.792 7.322 -3.084 1.00 97.00 107 THR A O 1
ATOM 824 N N . PRO A 1 108 ? -7.596 6.959 -4.390 1.00 97.12 108 PRO A N 1
ATOM 825 C CA . PRO A 1 108 ? -6.872 6.133 -5.348 1.00 97.12 108 PRO A CA 1
ATOM 826 C C . PRO A 1 108 ? -5.782 6.917 -6.086 1.00 97.12 108 PRO A C 1
ATOM 828 O O . PRO A 1 108 ? -5.985 8.048 -6.549 1.00 9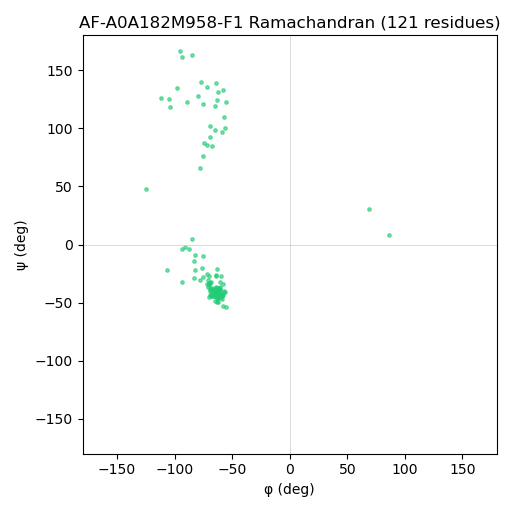7.12 108 PRO A O 1
ATOM 831 N N . LEU A 1 109 ? -4.633 6.277 -6.263 1.00 95.44 109 LEU A N 1
ATOM 832 C CA . LEU A 1 109 ? -3.497 6.795 -7.006 1.00 95.44 109 LEU A CA 1
ATOM 833 C C . LEU A 1 109 ? -3.741 6.683 -8.512 1.00 95.44 109 LEU A C 1
ATOM 835 O O . LEU A 1 109 ? -4.254 5.686 -9.026 1.00 95.44 109 LEU A O 1
ATOM 839 N N . LYS A 1 110 ? -3.323 7.720 -9.240 1.00 90.94 110 LYS A N 1
ATOM 840 C CA . LYS A 1 110 ? -3.420 7.780 -10.701 1.00 90.94 110 LYS A CA 1
ATOM 841 C C . LYS A 1 110 ? -2.021 7.729 -11.312 1.00 90.94 110 LYS A C 1
ATOM 843 O O . LYS A 1 110 ? -1.201 8.585 -10.963 1.00 90.94 110 LYS A O 1
ATOM 848 N N . PRO A 1 111 ? -1.754 6.798 -12.244 1.00 83.69 111 PRO A N 1
ATOM 849 C CA . PRO A 1 111 ? -0.490 6.762 -12.960 1.00 83.69 111 PRO A CA 1
ATOM 850 C C . PRO A 1 111 ? -0.229 8.076 -13.692 1.00 83.69 111 PRO A C 1
ATOM 852 O O . PRO A 1 111 ? -1.099 8.607 -14.387 1.00 83.69 111 PRO A O 1
ATOM 855 N N . THR A 1 112 ? 0.986 8.600 -13.552 1.00 73.81 112 THR A N 1
ATOM 856 C CA . THR A 1 112 ? 1.417 9.813 -14.266 1.00 73.81 112 THR A CA 1
ATOM 857 C C . THR A 1 112 ? 1.880 9.533 -15.693 1.00 73.81 112 THR A C 1
ATOM 859 O O . THR A 1 112 ? 1.844 10.428 -16.537 1.00 73.81 112 THR A O 1
ATOM 862 N N . VAL A 1 113 ? 2.270 8.293 -15.992 1.00 63.62 113 VAL A N 1
ATOM 863 C CA . VAL A 1 113 ? 2.710 7.875 -17.325 1.00 63.62 113 VAL A CA 1
ATOM 864 C C . VAL A 1 113 ? 1.599 7.056 -17.977 1.00 63.62 113 VAL A C 1
ATOM 866 O O . VAL A 1 113 ? 1.122 6.070 -17.421 1.00 63.62 113 VAL A O 1
ATOM 869 N N . ARG A 1 114 ? 1.162 7.455 -19.180 1.00 56.53 114 ARG A N 1
ATOM 870 C CA . ARG A 1 114 ? 0.272 6.615 -19.993 1.00 56.53 114 ARG A CA 1
ATOM 871 C C . ARG A 1 114 ? 1.042 5.354 -20.375 1.00 56.53 114 ARG A C 1
ATOM 873 O O . ARG A 1 114 ? 2.041 5.459 -21.079 1.00 56.53 114 ARG A O 1
ATOM 880 N N . SER A 1 115 ? 0.557 4.184 -19.963 1.00 51.03 115 SER A N 1
ATOM 881 C CA . SER A 1 115 ? 1.018 2.905 -20.505 1.00 51.03 115 SER A CA 1
ATOM 882 C C . SER A 1 115 ? 0.828 2.929 -22.026 1.00 51.03 115 SER A C 1
ATOM 884 O O . SER A 1 115 ? -0.287 2.792 -22.539 1.00 51.03 115 SER A O 1
ATOM 886 N N . CYS A 1 116 ? 1.903 3.183 -22.773 1.00 45.25 116 CYS A N 1
ATOM 887 C CA . CYS A 1 116 ? 1.910 2.962 -24.209 1.00 45.25 116 CYS A CA 1
ATOM 888 C C . CYS A 1 116 ? 1.864 1.450 -24.412 1.00 45.25 116 CYS A C 1
ATOM 890 O O . CYS A 1 116 ? 2.898 0.787 -24.437 1.00 45.25 116 CYS A O 1
ATOM 892 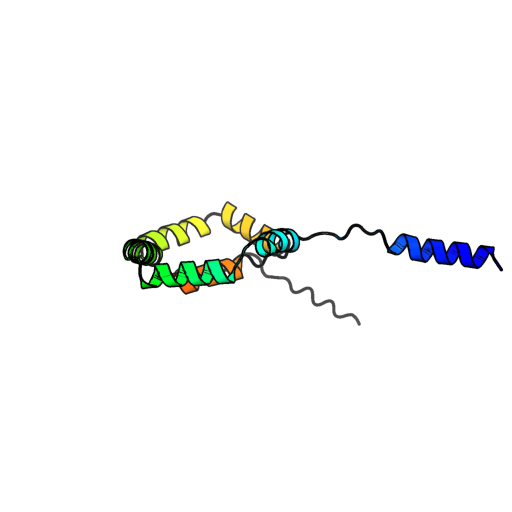N N . LYS A 1 117 ? 0.654 0.899 -24.557 1.00 43.53 117 LYS A N 1
ATOM 893 C CA . LYS A 1 117 ? 0.462 -0.452 -25.083 1.00 43.53 117 LYS A CA 1
ATOM 894 C C . LYS A 1 117 ? 1.081 -0.486 -26.481 1.00 43.53 117 LYS A C 1
ATOM 896 O O . LYS A 1 117 ? 0.449 -0.055 -27.446 1.00 43.53 117 LYS A O 1
ATOM 901 N N . PHE A 1 118 ? 2.321 -0.960 -26.592 1.00 44.47 118 PHE A N 1
ATOM 902 C CA . PHE A 1 118 ? 2.967 -1.223 -27.873 1.00 44.47 118 PHE A CA 1
ATOM 903 C C . PHE A 1 118 ? 2.231 -2.401 -28.521 1.00 44.47 118 PHE A C 1
ATOM 905 O O . PHE A 1 118 ? 2.571 -3.567 -28.356 1.00 44.47 118 PHE A O 1
ATOM 912 N N . THR A 1 119 ? 1.141 -2.094 -29.220 1.00 41.47 119 THR A N 1
ATOM 913 C CA . THR A 1 119 ? 0.458 -3.044 -30.093 1.00 41.47 119 THR A CA 1
ATOM 914 C C . THR A 1 119 ? 1.312 -3.186 -31.342 1.00 41.47 119 THR A C 1
ATOM 916 O O . THR A 1 119 ? 1.152 -2.466 -32.325 1.00 41.47 119 THR A O 1
ATOM 919 N N . HIS A 1 120 ? 2.279 -4.099 -31.295 1.00 42.34 120 HIS A N 1
ATOM 920 C CA . HIS A 1 120 ? 3.002 -4.504 -32.489 1.00 42.34 120 HIS A CA 1
ATOM 921 C C . HIS A 1 120 ? 2.056 -5.350 -33.354 1.00 42.34 120 HIS A C 1
ATOM 923 O O . HIS A 1 120 ? 1.984 -6.571 -33.236 1.00 42.34 120 HIS A O 1
ATOM 929 N N . LYS A 1 121 ? 1.258 -4.675 -34.188 1.00 42.22 121 LYS A N 1
ATOM 930 C CA . LYS A 1 121 ? 0.565 -5.305 -35.311 1.00 42.22 121 LYS A CA 1
ATOM 931 C C . LYS A 1 121 ? 1.638 -5.680 -36.332 1.00 42.22 121 LYS A C 1
ATOM 933 O O . LYS A 1 121 ? 2.137 -4.809 -37.041 1.00 42.22 121 LYS A O 1
ATOM 938 N N . ILE A 1 122 ? 2.008 -6.955 -36.368 1.00 47.41 122 ILE A N 1
ATOM 939 C CA . ILE A 1 122 ? 2.796 -7.503 -37.473 1.00 47.41 122 ILE A CA 1
ATOM 940 C C . ILE A 1 122 ? 1.841 -7.654 -38.656 1.00 47.41 122 ILE A C 1
ATOM 942 O O . ILE A 1 122 ? 0.788 -8.280 -38.527 1.00 47.41 122 ILE A O 1
ATOM 946 N N . ASN A 1 123 ? 2.181 -6.971 -39.746 1.00 41.78 123 ASN A N 1
ATOM 947 C CA . ASN A 1 123 ? 1.543 -7.081 -41.055 1.00 41.78 123 ASN A CA 1
ATOM 948 C C . ASN A 1 123 ? 2.233 -8.185 -41.856 1.00 41.78 123 ASN A C 1
ATOM 950 O O . ASN A 1 123 ? 3.481 -8.244 -41.766 1.00 41.78 123 ASN A O 1
#

Foldseek 3Di:
DVVVVVVVVVVVVVVVPDPPPDFPVNVVVVVVVVDPVVVVVVVLVCCCPPPPVNVVVLVVCLDPVVLVVVVVVLVDPVNLVVQVVCVVSVHNSQVVVQVVCVSSVHDRDDRPDPPPPPPPPDD

Organism: NCBI:txid139723

pLDDT: mean 83.68, std 19.53, range [41.47, 98.31]

InterPro domains:
  IPR010629 Insect allergen-related [PF06757] (24-113)
  IPR010629 Insect allergen-related [PTHR21163] (17-106)

Sequence (123 aa):
MKLAVVVIACLVATVACAPTQRALTDDFDDFVALLPLEDLLNLAMRYLVTDQEVQQALLYLQGEEFASVWDQFFALTAVKDLLNYLEAAGVPAYDSLNAVADFLGLTPLKPTVRSCKFTHKIN

Radius of gyration: 23.45 Å; Cα contacts (8 Å, |Δi|>4): 56; chains: 1; bounding box: 43×51×62 Å

Solvent-accessible surface area (backbone atoms only — not comparable to full-atom values): 7405 Å² total; per-residue (Å²): 122,72,69,65,54,55,55,52,52,52,62,58,56,63,72,73,69,65,81,79,83,79,45,68,56,58,60,48,49,57,55,54,73,73,49,66,57,69,61,52,50,53,50,51,54,48,38,59,75,72,33,68,68,54,40,51,53,50,51,47,58,49,28,71,72,39,40,52,51,51,54,57,53,64,64,34,65,72,50,47,52,50,44,53,50,37,43,74,55,71,34,67,47,60,62,55,52,31,56,52,18,62,75,37,72,39,84,70,72,75,81,90,67,82,83,78,77,81,75,80,77,83,127